Protein AF-A0A1R1PZN0-F1 (afdb_monomer_lite)

pLDDT: mean 74.75, std 16.64, range [33.62, 92.19]

Secondary structure (DSSP, 8-state):
---------------------TTTT-EEEEEEEE-SS-TTEEEEEEEETTEEEEEEEEE-EESSTT--STT--EEEEETTEEEEE-SSEEEEEETTB---EEE-SEE--TT-TTS-GGGS-EEEEEEEE----TTS-----

Radius of gyration: 22.76 Å; chains: 1; bounding box: 80×32×64 Å

Organism: Zancudomyces culisetae (NCBI:txid1213189)

Structure (mmCIF, N/CA/C/O backbone):
data_AF-A0A1R1PZN0-F1
#
_entry.id   AF-A0A1R1PZN0-F1
#
loop_
_atom_site.group_PDB
_atom_site.id
_atom_site.type_symbol
_atom_site.label_atom_id
_atom_site.label_alt_id
_atom_site.label_comp_id
_atom_site.label_asym_id
_atom_site.label_entity_id
_atom_site.label_seq_id
_atom_site.pdbx_PDB_ins_code
_atom_site.Cartn_x
_atom_site.Cartn_y
_atom_site.Cartn_z
_atom_site.occupancy
_atom_site.B_iso_or_equiv
_atom_site.auth_seq_id
_atom_site.auth_comp_id
_atom_site.auth_asym_id
_atom_site.auth_atom_id
_atom_site.pdbx_PDB_model_num
ATOM 1 N N . MET A 1 1 ? -62.528 20.613 44.108 1.00 38.03 1 MET A N 1
ATOM 2 C CA . MET A 1 1 ? -62.088 19.708 43.024 1.00 38.03 1 MET A CA 1
ATOM 3 C C . MET A 1 1 ? -60.697 20.139 42.583 1.00 38.03 1 MET A C 1
ATOM 5 O O . MET A 1 1 ? -60.555 21.265 42.132 1.00 38.03 1 MET A O 1
ATOM 9 N N . LYS A 1 2 ? -59.667 19.313 42.810 1.00 39.25 2 LYS A N 1
ATOM 10 C CA . LYS A 1 2 ? -58.291 19.574 42.352 1.00 39.25 2 LYS A CA 1
ATOM 11 C C . LYS A 1 2 ? -58.073 18.790 41.059 1.00 39.25 2 LYS A C 1
ATOM 13 O O . LYS A 1 2 ? -58.127 17.565 41.079 1.00 39.25 2 LYS A O 1
ATOM 18 N N . LEU A 1 3 ? -57.904 19.509 39.955 1.00 40.28 3 LEU A N 1
ATOM 19 C CA . LEU A 1 3 ? -57.640 18.950 38.634 1.00 40.28 3 LEU A CA 1
ATOM 20 C C . LEU A 1 3 ? -56.140 18.624 38.553 1.00 40.28 3 LEU A C 1
ATOM 22 O O . LEU A 1 3 ? -55.312 19.532 38.535 1.00 40.28 3 LEU A O 1
ATOM 26 N N . PHE A 1 4 ? -55.784 17.340 38.570 1.00 44.09 4 PHE A N 1
ATOM 27 C CA . PHE A 1 4 ? -54.420 16.892 38.291 1.00 44.09 4 PHE A CA 1
ATOM 28 C C . PHE A 1 4 ? -54.238 16.839 36.774 1.00 44.09 4 PHE A C 1
ATOM 30 O O . PHE A 1 4 ? -54.738 15.932 36.113 1.00 44.09 4 PHE A O 1
ATOM 37 N N . VAL A 1 5 ? -53.549 17.834 36.220 1.00 49.53 5 VAL A N 1
ATOM 38 C CA . VAL A 1 5 ? -53.111 17.813 34.822 1.00 49.53 5 VAL A CA 1
ATOM 39 C C . VAL A 1 5 ? -51.813 17.011 34.768 1.00 49.53 5 VAL A C 1
ATOM 41 O O . VAL A 1 5 ? -50.756 17.498 35.158 1.00 49.53 5 VAL A O 1
ATOM 44 N N . PHE A 1 6 ? -51.910 15.758 34.328 1.00 44.94 6 PHE A N 1
ATOM 45 C CA . PHE A 1 6 ? -50.759 14.946 33.947 1.00 44.94 6 PHE A CA 1
ATOM 46 C C . PHE A 1 6 ? -50.269 15.415 32.573 1.00 44.94 6 PHE A C 1
ATOM 48 O O . PHE A 1 6 ? -50.845 15.067 31.545 1.00 44.94 6 PHE A O 1
ATOM 55 N N . THR A 1 7 ? -49.206 16.212 32.539 1.00 52.03 7 THR A N 1
ATOM 56 C CA . THR A 1 7 ? -48.432 16.458 31.320 1.00 52.03 7 THR A CA 1
ATOM 57 C C . THR A 1 7 ? -47.498 15.273 31.087 1.00 52.03 7 THR A C 1
ATOM 59 O O . THR A 1 7 ? -46.390 15.205 31.614 1.00 52.03 7 THR A O 1
ATOM 62 N N . THR A 1 8 ? -47.952 14.303 30.297 1.00 52.16 8 THR A N 1
ATOM 63 C CA . THR A 1 8 ? -47.097 13.257 29.725 1.00 52.16 8 THR A CA 1
ATOM 64 C C . THR A 1 8 ? -46.126 13.890 28.732 1.00 52.16 8 THR A C 1
ATOM 66 O O . THR A 1 8 ? -46.490 14.182 27.594 1.00 52.16 8 THR A O 1
ATOM 69 N N . ILE A 1 9 ? -44.886 14.112 29.166 1.00 52.94 9 ILE A N 1
ATOM 70 C CA . ILE A 1 9 ? -43.767 14.428 28.277 1.00 52.94 9 ILE A CA 1
ATOM 71 C C . ILE A 1 9 ? -43.393 13.125 27.567 1.00 52.94 9 ILE A C 1
ATOM 73 O O . ILE A 1 9 ? -42.654 12.300 28.098 1.00 52.94 9 ILE A O 1
ATOM 77 N N . LEU A 1 10 ? -43.942 12.917 26.373 1.00 41.25 10 LEU A N 1
ATOM 78 C CA . LEU A 1 10 ? -43.519 11.840 25.488 1.00 41.25 10 LEU A CA 1
ATOM 79 C C . LEU A 1 10 ? -42.237 12.306 24.781 1.00 41.25 10 LEU A C 1
ATOM 81 O O . LEU A 1 10 ? -42.286 12.928 23.723 1.00 41.25 10 LEU A O 1
ATOM 85 N N . GLN A 1 11 ? -41.080 12.081 25.411 1.00 47.47 11 GLN A N 1
ATOM 86 C CA . GLN A 1 11 ? -39.788 12.246 24.744 1.00 47.47 11 GLN A CA 1
ATOM 87 C C . GLN A 1 11 ? -39.662 11.151 23.684 1.00 47.47 11 GLN A C 1
ATOM 89 O O . GLN A 1 11 ? -39.303 10.013 23.977 1.00 47.47 11 GLN A O 1
ATOM 94 N N . VAL A 1 12 ? -39.986 11.494 22.441 1.00 46.12 12 VAL A N 1
ATOM 95 C CA . VAL A 1 12 ? -39.653 10.670 21.283 1.00 46.12 12 VAL A CA 1
ATOM 96 C C . VAL A 1 12 ? -38.152 10.846 21.047 1.00 46.12 12 VAL A C 1
ATOM 98 O O . VAL A 1 12 ? -37.732 11.720 20.296 1.00 46.12 12 VAL A O 1
ATOM 101 N N . LEU A 1 13 ? -37.322 10.051 21.734 1.00 43.03 13 LEU A N 1
ATOM 102 C CA . LEU A 1 13 ? -35.958 9.805 21.272 1.00 43.03 13 LEU A CA 1
ATOM 103 C C . LEU A 1 13 ? -36.087 9.002 19.977 1.00 43.03 13 LEU A C 1
ATOM 105 O O . LEU A 1 13 ? -36.164 7.774 19.987 1.00 43.03 13 LEU A O 1
ATOM 109 N N . SER A 1 14 ? -36.145 9.704 18.851 1.00 44.34 14 SER A N 1
ATOM 110 C CA . SER A 1 14 ? -35.815 9.126 17.560 1.00 44.34 14 SER A CA 1
ATOM 111 C C 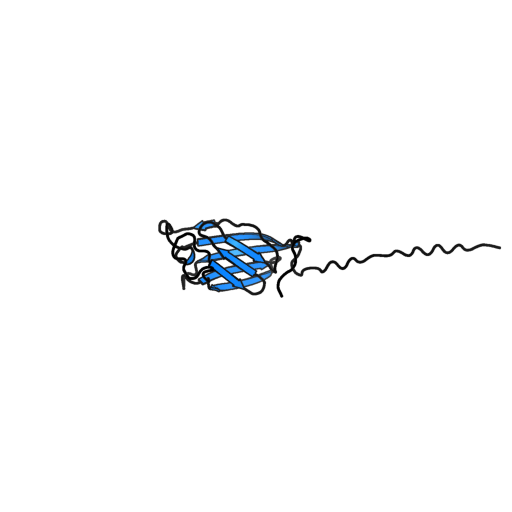. SER A 1 14 ? -34.343 8.731 17.617 1.00 44.34 14 SER A C 1
ATOM 113 O O . SER A 1 14 ? -33.458 9.533 17.322 1.00 44.34 14 SER A O 1
ATOM 115 N N . VAL A 1 15 ? -34.079 7.499 18.049 1.00 48.38 15 VAL A N 1
ATOM 116 C CA . VAL A 1 15 ? -32.814 6.819 17.790 1.00 48.38 15 VAL A CA 1
ATOM 117 C C . VAL A 1 15 ? -32.798 6.592 16.284 1.00 48.38 15 VAL A C 1
ATOM 119 O O . VAL A 1 15 ? -33.232 5.554 15.787 1.00 48.38 15 VAL A O 1
ATOM 122 N N . ALA A 1 16 ? -32.395 7.624 15.541 1.00 47.00 16 ALA A N 1
ATOM 123 C CA . ALA A 1 16 ? -31.940 7.448 14.179 1.00 47.00 16 ALA A CA 1
ATOM 124 C C . ALA A 1 16 ? -30.869 6.363 14.266 1.00 47.00 16 ALA A C 1
ATOM 126 O O . ALA A 1 16 ? -29.888 6.511 14.997 1.00 47.00 16 ALA A O 1
ATOM 127 N N . GLY A 1 17 ? -31.144 5.219 13.644 1.00 42.22 17 GLY A N 1
ATOM 128 C CA . GLY A 1 17 ? -30.242 4.085 13.624 1.00 42.22 17 GLY A C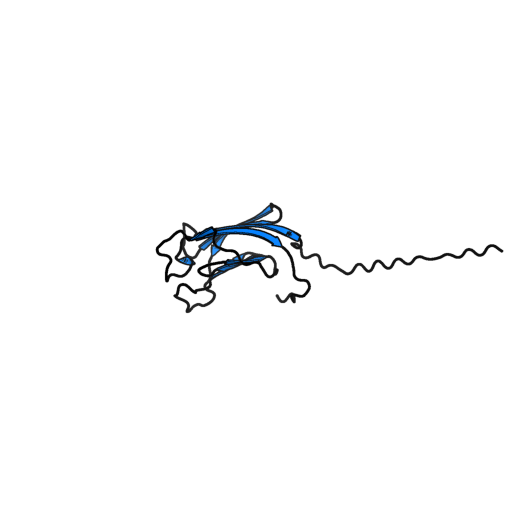A 1
ATOM 129 C C . GLY A 1 17 ? -28.981 4.480 12.879 1.00 42.22 17 GLY A C 1
ATOM 130 O O . GLY A 1 17 ? -28.867 4.213 11.687 1.00 42.22 17 GLY A O 1
ATOM 131 N N . ALA A 1 18 ? -28.044 5.112 13.582 1.00 47.97 18 ALA A N 1
ATOM 132 C CA . ALA A 1 18 ? -26.666 5.192 13.159 1.00 47.97 18 ALA A CA 1
ATOM 133 C C . ALA A 1 18 ? -26.209 3.740 13.042 1.00 47.97 18 ALA A C 1
ATOM 135 O O . ALA A 1 18 ? -25.968 3.058 14.041 1.00 47.97 18 ALA A O 1
ATOM 136 N N . ARG A 1 19 ? -26.195 3.216 11.813 1.00 51.66 19 ARG A N 1
ATOM 137 C CA . ARG A 1 19 ? -25.498 1.972 11.506 1.00 51.66 19 ARG A CA 1
ATOM 138 C C . ARG A 1 19 ? -24.040 2.259 11.828 1.00 51.66 19 ARG A C 1
ATOM 140 O O . ARG A 1 19 ? -23.339 2.801 10.983 1.00 51.66 19 ARG A O 1
ATOM 147 N N . SER A 1 20 ? -23.611 1.976 13.059 1.00 56.34 20 SER A N 1
ATOM 148 C CA . SER A 1 20 ? -22.228 2.207 13.458 1.00 56.34 20 SER A CA 1
ATOM 149 C C . SER A 1 20 ? -21.366 1.313 12.579 1.00 56.34 20 SER A C 1
ATOM 151 O O . SER A 1 20 ? -21.341 0.090 12.758 1.00 56.34 20 SER A O 1
ATOM 153 N N . ARG A 1 21 ? -20.712 1.898 11.576 1.00 69.00 21 ARG A N 1
ATOM 154 C CA . ARG A 1 21 ? -19.736 1.164 10.781 1.00 69.00 21 ARG A CA 1
ATOM 155 C C . ARG A 1 21 ? -18.587 0.821 11.740 1.00 69.00 21 ARG A C 1
ATOM 157 O O . ARG A 1 21 ? -18.148 1.690 12.488 1.00 69.00 21 ARG A O 1
ATOM 164 N N . PRO A 1 22 ? -18.111 -0.435 11.782 1.00 70.94 22 PRO A N 1
ATOM 165 C CA . PRO A 1 22 ? -17.257 -0.943 12.867 1.00 70.94 22 PRO A CA 1
ATOM 166 C C . PRO A 1 22 ? -15.890 -0.246 12.997 1.00 70.94 22 PRO A C 1
ATOM 168 O O . PRO A 1 22 ? -15.165 -0.483 13.973 1.00 70.94 22 PRO A O 1
ATOM 171 N N . TYR A 1 23 ? -15.543 0.593 12.021 1.00 77.25 23 TYR A N 1
ATOM 172 C CA . TYR A 1 23 ? -14.281 1.308 11.924 1.00 77.25 23 TYR A CA 1
ATOM 173 C C . TYR A 1 23 ? -14.416 2.831 11.911 1.00 77.25 23 TYR A C 1
ATOM 175 O O . TYR A 1 23 ? -13.393 3.499 11.914 1.00 77.25 23 TYR A O 1
ATOM 183 N N . ASP A 1 24 ? -15.632 3.377 11.925 1.00 82.31 24 ASP A N 1
ATOM 184 C CA . ASP A 1 24 ? -15.831 4.825 11.839 1.00 82.31 24 ASP A CA 1
ATOM 185 C C . ASP A 1 24 ? -15.224 5.550 13.049 1.00 82.31 24 ASP A C 1
ATOM 187 O O . ASP A 1 24 ? -15.366 5.100 14.191 1.00 82.31 24 ASP A O 1
ATOM 191 N N . GLY A 1 25 ? -14.496 6.633 12.787 1.00 79.50 25 GLY A N 1
ATOM 192 C CA . GLY A 1 25 ? -13.760 7.411 13.782 1.00 79.50 25 GLY A CA 1
ATOM 193 C C . GLY A 1 25 ? -12.513 6.728 14.354 1.00 79.50 25 GLY A C 1
ATOM 194 O O . GLY A 1 25 ? -11.885 7.287 15.255 1.00 79.50 25 GLY A O 1
ATOM 195 N N . LYS A 1 26 ? -12.131 5.535 13.874 1.00 84.94 26 LYS A N 1
ATOM 196 C CA . LYS A 1 26 ? -10.938 4.832 14.369 1.00 84.94 26 LYS A CA 1
ATOM 197 C C . LYS A 1 26 ? -9.671 5.343 13.714 1.00 84.94 26 LYS A C 1
ATOM 199 O O . LYS A 1 26 ? -9.613 5.543 12.503 1.00 84.94 26 LYS A O 1
ATOM 204 N N . SER A 1 27 ? -8.624 5.473 14.515 1.00 88.88 27 SER A N 1
ATOM 205 C CA . SER A 1 27 ? -7.290 5.794 14.020 1.00 88.88 27 SER A CA 1
ATOM 206 C C . SER A 1 27 ? -6.680 4.587 13.314 1.00 88.88 27 SER A C 1
ATOM 208 O O . SER A 1 27 ? -6.877 3.446 13.736 1.00 88.88 27 SER A O 1
ATOM 210 N N . PHE A 1 28 ? -5.893 4.810 12.271 1.00 88.44 28 PHE A N 1
ATOM 211 C CA . PHE A 1 28 ? -5.094 3.760 11.654 1.00 88.44 28 PHE A CA 1
ATOM 212 C C . PHE A 1 28 ? -3.668 4.221 11.403 1.00 88.44 28 PHE A C 1
ATOM 214 O O . PHE A 1 28 ? -3.372 5.411 11.319 1.00 88.44 28 PHE A O 1
ATOM 221 N N . LYS A 1 29 ? -2.773 3.244 11.299 1.00 91.31 29 LYS A N 1
ATOM 222 C CA . LYS A 1 29 ? -1.395 3.429 10.860 1.00 91.31 29 LYS A CA 1
ATOM 223 C C . LYS A 1 29 ? -0.90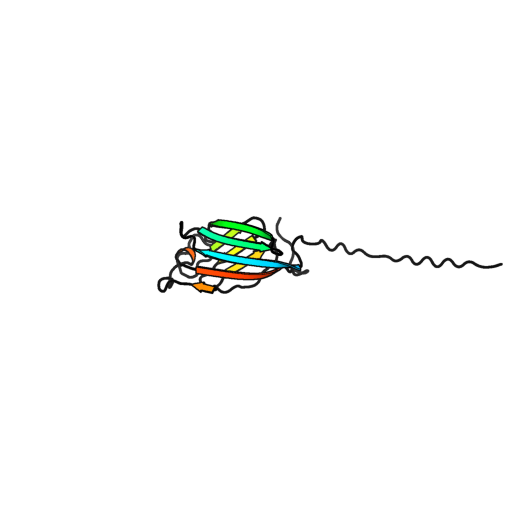0 2.176 10.166 1.00 91.31 29 LYS A C 1
ATOM 225 O O . LYS A 1 29 ? -1.310 1.068 10.524 1.00 91.31 29 LYS A O 1
ATOM 230 N N . GLY A 1 30 ? 0.031 2.335 9.248 1.00 91.25 30 GLY A N 1
ATOM 231 C CA . GLY A 1 30 ? 0.609 1.204 8.560 1.00 91.25 30 GLY A CA 1
ATOM 232 C C . GLY A 1 30 ? 1.781 1.563 7.671 1.00 91.25 30 GLY A C 1
ATOM 233 O O . GLY A 1 30 ? 2.248 2.704 7.646 1.00 91.25 30 GLY A O 1
ATOM 234 N N . SER A 1 31 ? 2.275 0.543 6.986 1.00 91.44 31 SER A N 1
ATOM 235 C CA . SER A 1 31 ? 3.376 0.661 6.044 1.00 91.44 31 SER A CA 1
ATOM 236 C C . SER A 1 31 ? 3.253 -0.362 4.926 1.00 91.44 31 SER A C 1
ATOM 238 O O . SER A 1 31 ? 2.659 -1.429 5.107 1.00 91.44 31 SER A O 1
ATOM 240 N N . VAL A 1 32 ? 3.850 -0.016 3.795 1.00 90.62 32 VAL A N 1
ATOM 241 C CA . VAL A 1 32 ? 4.052 -0.859 2.616 1.00 90.62 32 VAL A CA 1
ATOM 242 C C . VAL A 1 32 ? 5.538 -0.834 2.282 1.00 90.62 32 VAL A C 1
ATOM 244 O O . VAL A 1 32 ? 6.158 0.230 2.331 1.00 90.62 32 VAL A O 1
ATOM 247 N N . THR A 1 33 ? 6.117 -1.986 1.975 1.00 91.12 33 THR A N 1
ATOM 248 C CA . THR A 1 33 ? 7.526 -2.106 1.581 1.00 91.12 33 THR A CA 1
ATOM 249 C C . THR A 1 33 ? 7.662 -3.219 0.554 1.00 91.12 33 THR A C 1
ATOM 251 O O . THR A 1 33 ? 7.000 -4.245 0.699 1.00 91.12 33 THR A O 1
ATOM 254 N N . THR A 1 34 ? 8.513 -3.050 -0.457 1.00 89.12 34 THR A N 1
ATOM 255 C CA . THR A 1 34 ? 8.830 -4.125 -1.413 1.00 89.12 34 THR A CA 1
ATOM 256 C C . THR A 1 34 ? 9.273 -5.391 -0.675 1.00 89.12 34 THR A C 1
ATOM 258 O O . THR A 1 34 ? 10.051 -5.323 0.284 1.00 89.12 34 THR A O 1
ATOM 261 N N . SER A 1 35 ? 8.765 -6.559 -1.082 1.00 89.12 35 SER A N 1
ATOM 262 C CA . SER A 1 35 ? 9.197 -7.818 -0.476 1.00 89.12 35 SER A CA 1
ATOM 263 C C . SER A 1 35 ? 10.602 -8.161 -0.951 1.00 89.12 35 SER A C 1
ATOM 265 O O . SER A 1 35 ? 10.856 -8.311 -2.141 1.00 89.12 35 SER A O 1
ATOM 267 N N . ALA A 1 36 ? 11.518 -8.385 -0.009 1.00 82.81 36 ALA A N 1
ATOM 268 C CA . ALA A 1 36 ? 12.882 -8.809 -0.330 1.00 82.81 36 ALA A CA 1
ATOM 269 C C . ALA A 1 36 ? 12.954 -10.215 -0.966 1.00 82.81 36 ALA A C 1
ATOM 271 O O . ALA A 1 36 ? 14.024 -10.642 -1.396 1.00 82.81 36 ALA A O 1
ATOM 272 N N . SER A 1 37 ? 11.846 -10.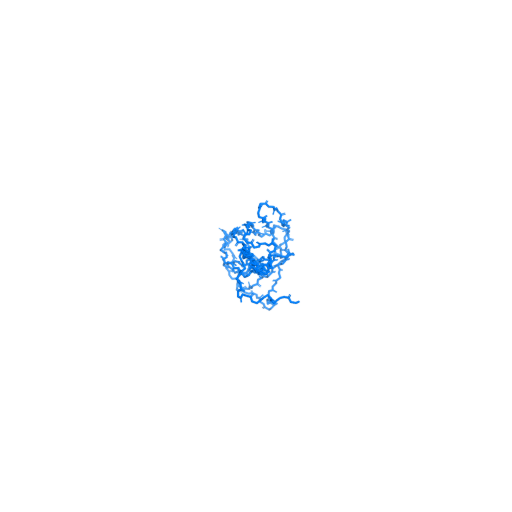965 -0.954 1.00 85.06 37 SER A N 1
ATOM 273 C CA . SER A 1 37 ? 11.806 -12.370 -1.373 1.00 85.06 37 SER A CA 1
ATOM 274 C C . SER A 1 37 ? 11.236 -12.565 -2.778 1.00 85.06 37 SER A C 1
ATOM 276 O O . SER A 1 37 ? 11.605 -13.535 -3.438 1.00 85.06 37 SER A O 1
ATOM 278 N N . ASP A 1 38 ? 10.322 -11.693 -3.209 1.00 88.12 38 ASP A N 1
ATOM 279 C CA . ASP A 1 38 ? 9.583 -11.825 -4.467 1.00 88.12 38 ASP A CA 1
ATOM 280 C C . ASP A 1 38 ? 9.055 -10.443 -4.915 1.00 88.12 38 ASP A C 1
ATOM 282 O O . ASP A 1 38 ? 8.296 -9.832 -4.160 1.00 88.12 38 ASP A O 1
ATOM 286 N N . PRO A 1 39 ? 9.423 -9.942 -6.111 1.00 82.69 39 PRO A N 1
ATOM 287 C CA . PRO A 1 39 ? 8.982 -8.633 -6.607 1.00 82.69 39 PRO A CA 1
ATOM 288 C C . PRO A 1 39 ? 7.465 -8.537 -6.837 1.00 82.69 39 PRO A C 1
ATOM 290 O O . PRO A 1 39 ? 6.898 -7.448 -6.802 1.00 82.69 39 PRO A O 1
ATOM 293 N N . ASP A 1 40 ? 6.763 -9.662 -7.004 1.00 87.69 40 ASP A N 1
ATOM 294 C CA . ASP A 1 40 ? 5.299 -9.664 -7.125 1.00 87.69 40 ASP A CA 1
ATOM 295 C C . ASP A 1 40 ? 4.590 -9.556 -5.764 1.00 87.69 40 ASP A C 1
ATOM 297 O O . ASP A 1 40 ? 3.360 -9.638 -5.691 1.00 87.69 40 ASP A O 1
ATOM 301 N N . TYR A 1 41 ? 5.338 -9.395 -4.671 1.00 91.12 41 TYR A N 1
ATOM 302 C CA . TYR A 1 41 ? 4.811 -9.264 -3.320 1.00 91.12 41 TYR A CA 1
ATOM 303 C C . TYR A 1 41 ? 5.338 -8.007 -2.637 1.00 91.12 41 TYR A C 1
ATOM 305 O O . TYR A 1 41 ? 6.429 -7.506 -2.898 1.00 91.12 41 TYR A O 1
ATOM 313 N N . MET A 1 42 ? 4.564 -7.535 -1.670 1.00 90.62 42 MET A N 1
ATOM 314 C CA . MET A 1 42 ? 4.978 -6.475 -0.766 1.00 90.62 42 MET A CA 1
ATOM 315 C C . MET A 1 42 ? 4.665 -6.842 0.674 1.00 90.62 42 MET A C 1
ATOM 317 O O . MET A 1 42 ? 3.654 -7.478 0.971 1.00 90.62 42 MET A O 1
ATOM 321 N N . ASP A 1 43 ? 5.498 -6.380 1.589 1.00 92.12 43 ASP A N 1
ATOM 322 C CA . ASP A 1 43 ? 5.235 -6.485 3.009 1.00 92.12 43 ASP A CA 1
ATOM 323 C C . ASP A 1 43 ? 4.283 -5.369 3.437 1.00 92.12 43 ASP A C 1
ATOM 325 O O . ASP A 1 43 ? 4.590 -4.176 3.364 1.00 92.12 43 ASP A O 1
ATOM 329 N N . PHE A 1 44 ? 3.108 -5.774 3.912 1.00 91.31 44 PHE A N 1
ATOM 330 C CA . PHE A 1 44 ? 2.055 -4.875 4.354 1.00 91.31 44 PHE A CA 1
ATOM 331 C C . PHE A 1 44 ? 1.835 -4.975 5.858 1.00 91.31 44 PHE A C 1
ATOM 333 O O . PHE A 1 44 ? 1.662 -6.059 6.424 1.00 91.31 44 PHE A O 1
ATOM 340 N N . TYR A 1 45 ? 1.771 -3.822 6.517 1.00 92.19 45 TYR A N 1
ATOM 341 C CA . TYR A 1 45 ? 1.413 -3.701 7.924 1.00 92.19 45 TYR A CA 1
ATO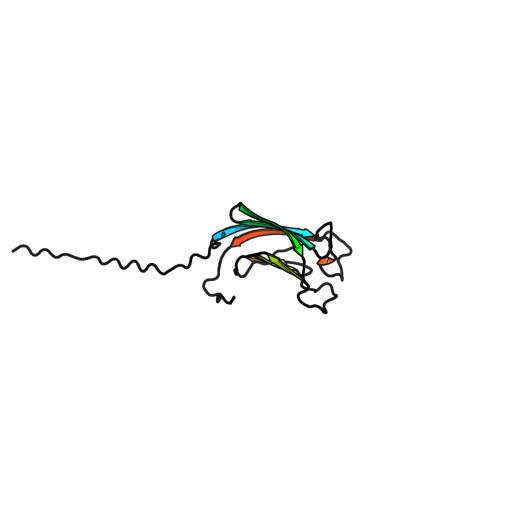M 342 C C . TYR A 1 45 ? 0.265 -2.709 8.097 1.00 92.19 45 TYR A C 1
ATOM 344 O O . TYR A 1 45 ? 0.330 -1.585 7.611 1.00 92.19 45 TYR A O 1
ATOM 352 N N . LEU A 1 46 ? -0.754 -3.105 8.864 1.00 90.06 46 LEU A N 1
ATOM 353 C CA . LEU A 1 46 ? -1.877 -2.248 9.240 1.00 90.06 46 LEU A CA 1
ATOM 354 C C . LEU A 1 46 ? -2.256 -2.467 10.703 1.00 90.06 46 LEU A C 1
ATOM 356 O O . LEU A 1 46 ? -2.480 -3.597 11.158 1.00 90.06 46 LEU A O 1
ATOM 360 N N . ALA A 1 47 ? -2.401 -1.367 11.430 1.00 90.50 47 ALA A N 1
ATOM 361 C CA . ALA A 1 47 ? -2.986 -1.321 12.756 1.00 90.50 47 ALA A CA 1
ATOM 362 C C . ALA A 1 47 ? -4.124 -0.301 12.804 1.00 90.50 47 ALA A C 1
ATOM 364 O O . ALA A 1 47 ? -3.997 0.793 12.263 1.00 90.50 47 ALA A O 1
ATOM 365 N N . ILE A 1 48 ? -5.202 -0.657 13.499 1.00 87.50 48 ILE A N 1
ATOM 366 C CA . ILE A 1 48 ? -6.361 0.205 13.749 1.00 87.50 48 ILE A CA 1
ATOM 367 C C . ILE A 1 48 ? -6.513 0.344 15.266 1.00 87.50 48 ILE A C 1
ATOM 369 O O . ILE A 1 48 ? -6.506 -0.663 15.976 1.00 87.50 48 ILE A O 1
ATOM 373 N N . ASP A 1 49 ? -6.578 1.577 15.769 1.00 89.31 49 ASP A N 1
ATOM 374 C CA . ASP A 1 49 ? -6.541 1.932 17.197 1.00 89.31 49 ASP A CA 1
ATOM 375 C C . ASP A 1 49 ? -5.406 1.234 17.956 1.00 89.31 49 ASP A C 1
ATOM 377 O O . ASP A 1 49 ? -5.566 0.682 19.044 1.00 89.31 49 ASP A O 1
ATOM 381 N N . GLY A 1 50 ? -4.230 1.181 17.325 1.00 87.06 50 GLY A N 1
ATOM 382 C CA . GLY A 1 50 ? -3.045 0.521 17.874 1.00 87.06 50 GLY A CA 1
ATOM 383 C C . GLY A 1 50 ? -3.102 -1.011 17.883 1.00 87.06 50 GLY A C 1
ATOM 384 O O . GLY A 1 50 ? -2.076 -1.650 18.126 1.00 87.06 50 GLY A O 1
ATOM 385 N N . ARG A 1 51 ? -4.243 -1.630 17.556 1.00 88.50 51 ARG A N 1
ATOM 386 C CA . ARG A 1 51 ? -4.356 -3.081 17.397 1.00 88.50 51 ARG A CA 1
ATOM 387 C C . ARG A 1 51 ? -3.881 -3.481 16.009 1.00 88.50 51 ARG A C 1
ATOM 389 O O . ARG A 1 51 ? -4.448 -3.064 15.004 1.00 88.50 51 ARG A O 1
ATOM 396 N N . ARG A 1 52 ? -2.866 -4.344 15.951 1.00 87.06 52 ARG A N 1
ATOM 397 C CA . ARG A 1 52 ? -2.402 -4.935 14.691 1.00 87.06 52 ARG A CA 1
ATOM 398 C C . ARG A 1 52 ? -3.518 -5.770 14.065 1.00 87.06 52 ARG A C 1
ATOM 400 O O . ARG A 1 52 ? -3.994 -6.715 14.696 1.00 87.06 52 ARG A O 1
ATOM 407 N N . ILE A 1 53 ? -3.893 -5.423 12.838 1.00 83.00 53 ILE A N 1
ATOM 408 C CA . ILE A 1 53 ? -4.891 -6.140 12.038 1.00 83.00 53 ILE A CA 1
ATOM 409 C C . ILE A 1 53 ? -4.183 -7.017 11.004 1.00 83.00 53 ILE A C 1
ATOM 411 O O . ILE A 1 53 ? -4.511 -8.194 10.901 1.00 83.00 53 ILE A O 1
ATOM 415 N N . TYR A 1 54 ? -3.152 -6.484 10.336 1.00 83.25 54 TYR A N 1
ATOM 416 C CA . TYR A 1 54 ? -2.370 -7.213 9.335 1.00 83.25 54 TYR A CA 1
ATOM 417 C C . TYR A 1 54 ? -0.867 -7.015 9.498 1.00 83.25 54 TYR A C 1
ATOM 419 O O . TYR A 1 54 ? -0.398 -5.946 9.898 1.00 83.25 54 TYR A O 1
ATOM 427 N N . LYS A 1 55 ? -0.130 -8.088 9.209 1.00 83.62 55 LYS A N 1
ATOM 428 C CA . LYS A 1 55 ? 1.310 -8.099 8.959 1.00 83.62 55 LYS A CA 1
ATOM 429 C C . LYS A 1 55 ? 1.614 -9.327 8.111 1.00 83.62 55 LYS A C 1
ATOM 431 O O . LYS A 1 55 ? 1.730 -10.409 8.684 1.00 83.62 55 LYS A O 1
ATOM 436 N N . ASP A 1 56 ? 1.685 -9.157 6.801 1.00 86.75 56 ASP A N 1
ATOM 437 C CA . ASP A 1 56 ? 1.959 -10.260 5.880 1.00 86.75 56 ASP A CA 1
ATOM 438 C C . ASP A 1 56 ? 2.578 -9.758 4.575 1.00 86.75 56 ASP A C 1
ATOM 440 O O . ASP A 1 56 ? 2.496 -8.563 4.278 1.00 86.75 56 ASP A O 1
ATOM 444 N N . SER A 1 57 ? 3.166 -10.680 3.815 1.00 90.75 57 SER A N 1
ATOM 445 C CA . SER A 1 57 ? 3.569 -10.428 2.435 1.00 90.75 57 SER A CA 1
ATOM 446 C C . SER A 1 57 ? 2.362 -10.675 1.537 1.00 90.75 57 SER A C 1
ATOM 448 O O . SER A 1 57 ? 1.808 -11.776 1.510 1.00 90.75 57 SER A O 1
ATOM 450 N N . ILE A 1 58 ? 1.905 -9.639 0.843 1.00 90.31 58 ILE A N 1
ATOM 451 C CA . ILE A 1 58 ? 0.698 -9.686 0.024 1.00 90.31 58 ILE A CA 1
ATOM 452 C C . ILE A 1 58 ? 1.041 -9.509 -1.442 1.00 90.31 58 ILE A C 1
ATOM 454 O O . ILE A 1 58 ? 1.872 -8.682 -1.810 1.00 90.31 58 ILE A O 1
ATOM 458 N N . LYS A 1 59 ? 0.398 -10.328 -2.272 1.00 91.06 59 LYS A N 1
ATOM 459 C CA . LYS A 1 59 ? 0.624 -10.335 -3.710 1.00 91.06 59 LYS A CA 1
ATOM 460 C C . LYS A 1 59 ? 0.081 -9.055 -4.344 1.00 91.06 59 LYS A C 1
ATOM 462 O O . LYS A 1 59 ? -1.023 -8.616 -4.002 1.00 91.06 59 LYS A O 1
ATOM 467 N N . LEU A 1 60 ? 0.843 -8.505 -5.276 1.00 89.75 60 LEU A N 1
ATOM 468 C CA . LEU A 1 60 ? 0.441 -7.437 -6.175 1.00 89.75 60 LEU A CA 1
ATOM 469 C C . LEU A 1 60 ? -0.188 -8.049 -7.431 1.00 89.75 60 LEU A C 1
ATOM 471 O O . LEU A 1 60 ? 0.328 -9.004 -8.019 1.00 89.75 60 LEU A O 1
ATOM 475 N N . TYR A 1 61 ? -1.321 -7.501 -7.845 1.00 90.12 61 TYR A N 1
ATOM 476 C CA . TYR A 1 61 ? -2.017 -7.885 -9.064 1.00 90.12 61 TYR A CA 1
ATOM 477 C C . TYR A 1 61 ? -2.047 -6.689 -9.997 1.00 90.12 61 TYR A C 1
ATOM 479 O O . TYR A 1 61 ? -2.451 -5.608 -9.592 1.00 90.12 61 TYR A O 1
ATOM 487 N N . LYS A 1 62 ? -1.658 -6.873 -11.256 1.00 88.38 62 LYS A N 1
ATOM 488 C CA . LYS A 1 62 ? -1.852 -5.829 -12.263 1.00 88.38 62 LYS A CA 1
ATOM 489 C C . LYS A 1 62 ? -3.344 -5.567 -12.451 1.00 88.38 62 LYS A C 1
ATOM 491 O O . LYS A 1 62 ? -4.096 -6.515 -12.693 1.00 88.38 62 LYS A O 1
ATOM 496 N N . SER A 1 63 ? -3.748 -4.302 -12.389 1.00 86.75 63 SER A N 1
ATOM 497 C CA . SER A 1 63 ? -5.129 -3.891 -12.675 1.00 86.75 63 SER A CA 1
ATOM 498 C C . SER A 1 63 ? -5.454 -4.032 -14.166 1.00 86.75 63 SER A C 1
ATOM 500 O O . SER A 1 63 ? -6.581 -4.360 -14.530 1.00 86.75 63 SER A O 1
ATOM 502 N N . ASP A 1 64 ? -4.447 -3.833 -15.022 1.00 84.62 64 ASP A N 1
ATOM 503 C CA . ASP A 1 64 ? -4.498 -4.064 -16.465 1.00 84.62 64 ASP A CA 1
ATOM 504 C C . ASP A 1 64 ? -3.415 -5.075 -16.868 1.00 84.62 64 ASP A C 1
ATOM 506 O O . ASP A 1 64 ? -2.216 -4.847 -16.679 1.00 84.62 64 ASP A O 1
ATOM 510 N N . ALA A 1 65 ? -3.846 -6.213 -17.413 1.00 81.25 65 ALA A N 1
ATOM 511 C CA . ALA A 1 65 ? -2.963 -7.314 -17.784 1.00 81.25 65 ALA A CA 1
ATOM 512 C C . ALA A 1 65 ? -1.974 -6.940 -18.899 1.00 81.25 65 ALA A C 1
ATOM 514 O O . ALA A 1 65 ? -0.871 -7.492 -18.933 1.00 81.25 65 ALA A O 1
ATOM 515 N N . ASP A 1 66 ? -2.345 -5.999 -19.770 1.00 84.44 66 ASP A N 1
ATOM 516 C CA . ASP A 1 66 ? -1.536 -5.598 -20.924 1.00 84.44 66 ASP A CA 1
ATOM 517 C C . ASP A 1 66 ? -0.560 -4.459 -20.591 1.00 84.44 66 ASP A C 1
ATOM 519 O O . ASP A 1 66 ? 0.238 -4.043 -21.434 1.00 84.44 66 ASP A O 1
ATOM 523 N N . CYS A 1 67 ? -0.581 -3.961 -19.352 1.00 81.50 67 CYS A N 1
ATOM 524 C CA . CYS A 1 67 ? 0.288 -2.873 -18.952 1.00 81.50 67 CYS A CA 1
ATOM 525 C C . CYS A 1 67 ? 1.735 -3.341 -18.697 1.00 81.50 67 CYS A C 1
ATOM 527 O O . CYS A 1 67 ? 2.011 -4.266 -17.914 1.00 81.50 67 CYS A O 1
ATOM 529 N N . THR A 1 68 ? 2.677 -2.652 -19.348 1.00 78.38 68 THR A N 1
ATOM 530 C CA . THR A 1 68 ? 4.124 -2.914 -19.262 1.00 78.38 68 THR A CA 1
ATOM 531 C C . THR A 1 68 ? 4.976 -1.665 -19.015 1.00 78.38 68 THR A C 1
ATOM 533 O O . THR A 1 68 ? 6.197 -1.764 -19.080 1.00 78.38 68 THR A O 1
ATOM 536 N N . SER A 1 69 ? 4.374 -0.490 -18.823 1.00 83.31 69 SER A N 1
ATOM 537 C CA . SER A 1 69 ? 5.092 0.775 -18.620 1.00 83.31 69 SER A CA 1
ATOM 538 C C . SER A 1 69 ? 5.148 1.182 -17.144 1.00 83.31 69 SER A C 1
ATOM 540 O O . SER A 1 69 ? 4.594 0.520 -16.271 1.00 83.31 69 SER A O 1
ATOM 542 N N . GLU A 1 70 ? 5.806 2.304 -16.858 1.00 82.00 70 GLU A N 1
ATOM 543 C CA . GLU A 1 70 ? 5.844 2.888 -15.512 1.00 82.00 70 GLU A CA 1
ATOM 544 C C . GLU A 1 70 ? 4.468 3.294 -14.970 1.00 82.00 70 GLU A C 1
ATOM 546 O O . GLU A 1 70 ? 4.279 3.346 -13.764 1.00 82.00 70 GLU A O 1
ATOM 551 N N . ASP A 1 71 ? 3.482 3.521 -15.836 1.00 82.75 71 ASP A N 1
ATOM 552 C CA . ASP A 1 71 ? 2.141 3.956 -15.430 1.00 82.75 71 ASP A CA 1
ATOM 553 C C . ASP A 1 71 ? 1.218 2.789 -15.035 1.00 82.75 71 ASP A C 1
ATOM 555 O O . ASP A 1 71 ? 0.009 2.973 -14.872 1.00 82.75 71 ASP A O 1
ATOM 559 N N . CYS A 1 72 ? 1.755 1.572 -14.909 1.00 86.00 72 CYS A N 1
ATOM 560 C CA . CYS A 1 72 ? 0.955 0.425 -14.511 1.00 86.00 72 CYS A CA 1
ATOM 561 C C . CYS A 1 72 ? 0.443 0.548 -13.086 1.00 86.00 72 CYS A C 1
ATOM 563 O O . CYS A 1 72 ? 1.205 0.777 -12.147 1.00 86.00 72 CYS A O 1
ATOM 565 N N . VAL A 1 73 ? -0.854 0.292 -12.949 1.00 87.88 73 VAL A N 1
ATOM 566 C CA . VAL A 1 73 ? -1.524 0.228 -11.659 1.00 87.88 73 VAL A CA 1
ATOM 567 C C . VAL A 1 73 ? -1.506 -1.206 -11.147 1.00 87.88 73 VAL A C 1
ATOM 569 O O . VAL A 1 73 ? -1.781 -2.157 -11.892 1.00 87.88 73 VAL A O 1
ATOM 572 N N . PHE A 1 74 ? -1.157 -1.351 -9.873 1.00 89.31 74 PHE A N 1
ATOM 573 C CA . PHE A 1 74 ? -1.181 -2.623 -9.167 1.00 89.31 74 PHE A CA 1
ATOM 574 C C . PHE A 1 74 ? -2.116 -2.538 -7.979 1.00 89.31 74 PHE A C 1
ATOM 576 O O . PHE A 1 74 ? -2.036 -1.613 -7.183 1.00 89.31 74 PHE A O 1
ATOM 583 N N . ASP A 1 75 ? -2.945 -3.554 -7.818 1.00 89.81 75 ASP A N 1
ATOM 584 C CA . ASP A 1 75 ? -3.871 -3.689 -6.714 1.00 89.81 75 ASP A CA 1
ATOM 585 C C . ASP A 1 75 ? -3.438 -4.821 -5.784 1.00 89.81 75 ASP A C 1
ATOM 587 O O . ASP A 1 75 ? -2.896 -5.852 -6.192 1.00 89.81 75 ASP A O 1
ATOM 591 N N . SER A 1 76 ? -3.721 -4.655 -4.501 1.00 87.81 76 SER A N 1
ATOM 592 C CA . SER A 1 76 ? -3.604 -5.708 -3.506 1.00 87.81 76 SER A CA 1
ATOM 593 C C . SER A 1 76 ? -4.749 -5.622 -2.513 1.00 87.81 76 SER A C 1
ATOM 595 O O . SER A 1 76 ? -5.310 -4.557 -2.261 1.00 87.81 76 SER A O 1
ATOM 597 N N . GLY A 1 77 ? -5.122 -6.762 -1.941 1.00 83.94 77 GLY A N 1
ATOM 598 C CA . GLY A 1 77 ? -6.281 -6.859 -1.070 1.00 83.94 77 GLY A CA 1
ATOM 599 C C . GLY A 1 77 ? -6.053 -7.811 0.089 1.00 83.94 77 GLY A C 1
ATOM 600 O O . GLY A 1 77 ? -5.582 -8.933 -0.082 1.00 83.94 77 GLY A O 1
ATOM 601 N N . VAL A 1 78 ? -6.462 -7.374 1.273 1.00 79.50 78 VAL A N 1
ATOM 602 C CA . VAL A 1 78 ? -6.663 -8.210 2.458 1.00 79.50 78 VAL A CA 1
ATOM 603 C C . VAL A 1 78 ? -8.083 -7.999 2.976 1.00 79.50 78 VAL A C 1
ATOM 605 O O . VAL A 1 78 ? -8.774 -7.059 2.584 1.00 79.50 78 VAL A O 1
ATOM 608 N N . THR A 1 79 ? -8.567 -8.858 3.877 1.00 75.50 79 THR A N 1
ATOM 609 C CA . THR A 1 79 ? -9.938 -8.696 4.392 1.00 75.50 79 THR A CA 1
ATOM 610 C C . THR A 1 79 ? -10.078 -7.325 5.059 1.00 75.50 79 THR A C 1
ATOM 612 O O . THR A 1 79 ? -9.441 -7.068 6.082 1.00 75.50 79 THR A O 1
ATOM 615 N N . ASN A 1 80 ? -10.946 -6.474 4.504 1.00 74.25 80 ASN A N 1
ATOM 616 C CA . ASN A 1 80 ? -11.198 -5.086 4.913 1.00 74.25 80 ASN A CA 1
ATOM 617 C C . ASN A 1 80 ? -10.122 -4.053 4.543 1.00 74.25 80 ASN A C 1
ATOM 619 O O . ASN A 1 80 ? -10.219 -2.932 5.039 1.00 74.25 80 ASN A O 1
ATOM 623 N N . ALA A 1 81 ? -9.143 -4.370 3.694 1.00 81.00 81 ALA A N 1
ATOM 624 C CA . ALA A 1 81 ? -8.309 -3.337 3.090 1.00 81.00 81 ALA A CA 1
ATOM 625 C C . ALA A 1 81 ? -7.957 -3.651 1.634 1.00 81.00 81 ALA A C 1
ATOM 627 O O . ALA A 1 81 ? -7.612 -4.780 1.304 1.00 81.00 81 ALA A O 1
ATOM 628 N N . HIS A 1 82 ? -8.033 -2.641 0.780 1.00 86.25 82 HIS A N 1
ATOM 629 C CA . HIS A 1 82 ? -7.571 -2.683 -0.602 1.00 86.25 82 HIS A CA 1
ATOM 630 C C . HIS A 1 82 ? -6.510 -1.604 -0.782 1.00 86.25 82 HIS A C 1
ATOM 632 O O . HIS A 1 82 ? -6.586 -0.571 -0.123 1.00 86.25 82 HIS A O 1
ATOM 638 N N . ILE A 1 83 ? -5.498 -1.842 -1.604 1.00 86.69 83 ILE A N 1
ATOM 639 C CA . ILE A 1 83 ? -4.442 -0.871 -1.862 1.00 86.69 83 ILE A CA 1
ATOM 640 C C . ILE A 1 83 ? -4.161 -0.868 -3.349 1.00 86.69 83 ILE A C 1
ATOM 642 O O . ILE A 1 83 ? -3.935 -1.934 -3.909 1.00 86.69 83 ILE A O 1
ATOM 646 N N . SER A 1 84 ? -4.162 0.315 -3.945 1.00 87.06 84 SER A N 1
ATOM 647 C CA . SER A 1 84 ? -3.811 0.531 -5.341 1.00 87.06 84 SER A CA 1
ATOM 648 C C . SER A 1 84 ? -2.522 1.339 -5.416 1.00 87.06 84 SER A C 1
ATOM 650 O O . SER A 1 84 ? -2.370 2.311 -4.678 1.00 87.06 84 SER A O 1
ATOM 652 N N . PHE A 1 85 ? -1.594 0.939 -6.269 1.00 86.94 85 PHE A N 1
ATOM 653 C CA . PHE A 1 85 ? -0.274 1.538 -6.429 1.00 86.94 85 PHE A CA 1
ATOM 654 C C . PHE A 1 85 ? -0.121 2.051 -7.849 1.00 86.94 85 PHE A C 1
ATOM 656 O O . PHE A 1 85 ? -0.379 1.305 -8.791 1.00 86.94 85 PHE A O 1
ATOM 663 N N . ASP A 1 86 ? 0.366 3.279 -7.988 1.00 83.81 86 ASP A N 1
ATOM 664 C CA . ASP A 1 86 ? 0.991 3.758 -9.218 1.00 83.81 86 ASP A CA 1
ATOM 665 C C . ASP A 1 86 ? 2.490 4.034 -8.960 1.00 83.81 86 ASP A C 1
ATOM 667 O O . ASP A 1 86 ? 3.028 3.703 -7.899 1.00 83.81 86 ASP A O 1
ATOM 671 N N . ASN A 1 87 ? 3.199 4.607 -9.934 1.00 77.31 87 ASN A N 1
ATOM 672 C CA . ASN A 1 87 ? 4.631 4.908 -9.818 1.00 77.31 87 ASN A CA 1
ATOM 673 C C . ASN A 1 87 ? 4.989 6.076 -8.881 1.00 77.31 87 ASN A C 1
ATOM 675 O O . ASN A 1 87 ? 6.171 6.346 -8.671 1.00 77.31 87 ASN A O 1
ATOM 679 N N . LYS A 1 88 ? 4.010 6.803 -8.338 1.00 76.81 88 LYS A N 1
ATOM 680 C CA . LYS A 1 88 ? 4.213 8.034 -7.553 1.00 76.81 88 LYS A CA 1
ATOM 681 C C . LYS A 1 88 ? 3.579 7.976 -6.171 1.00 76.81 88 LYS A C 1
ATOM 683 O O . LYS A 1 88 ? 4.114 8.562 -5.232 1.00 76.81 88 LYS A O 1
ATOM 688 N N . GLN A 1 89 ? 2.449 7.301 -6.053 1.00 83.75 89 GLN A N 1
ATOM 689 C CA . GLN A 1 89 ? 1.576 7.318 -4.891 1.00 83.75 89 GLN A CA 1
ATOM 690 C C . GLN A 1 89 ? 0.857 5.975 -4.756 1.00 83.75 89 GLN A C 1
ATOM 692 O O . GLN A 1 89 ? 0.852 5.122 -5.648 1.00 83.75 89 GLN A O 1
ATOM 697 N N . PHE A 1 90 ? 0.210 5.797 -3.613 1.00 84.12 90 PHE A N 1
ATOM 698 C CA . PHE A 1 90 ? -0.679 4.675 -3.387 1.00 84.12 90 PHE A CA 1
ATOM 699 C C . PHE A 1 90 ? -1.956 5.117 -2.677 1.00 84.12 90 PHE A C 1
ATOM 701 O O . PHE A 1 90 ? -1.996 6.068 -1.891 1.00 84.12 90 PHE A O 1
ATOM 708 N N . PHE A 1 91 ? -3.016 4.375 -2.954 1.00 84.88 91 PHE A N 1
ATOM 709 C CA . PHE A 1 91 ? -4.354 4.569 -2.433 1.00 84.88 91 PHE A CA 1
ATOM 710 C C . PHE A 1 91 ? -4.670 3.377 -1.548 1.00 84.88 91 PHE A C 1
ATOM 712 O O . PHE A 1 91 ? -4.919 2.283 -2.041 1.00 84.88 91 PHE A O 1
ATOM 719 N N . LEU A 1 92 ? -4.651 3.557 -0.234 1.00 83.75 92 LEU A N 1
ATOM 720 C CA . LEU A 1 92 ? -5.226 2.574 0.688 1.00 83.75 92 LEU A CA 1
ATOM 721 C C . LEU A 1 92 ? -6.748 2.682 0.613 1.00 83.75 92 LEU A C 1
ATOM 723 O O . LEU A 1 92 ? -7.207 3.736 0.258 1.00 83.75 92 LEU A O 1
ATOM 727 N N . TYR A 1 93 ? -7.538 1.674 0.959 1.00 83.00 93 TYR A N 1
ATOM 728 C CA . TYR A 1 93 ? -8.996 1.707 1.145 1.00 83.00 93 TYR A CA 1
ATOM 729 C C . TYR A 1 93 ? -9.289 0.808 2.338 1.00 83.00 93 TYR A C 1
ATOM 731 O O . TYR A 1 93 ? -8.852 -0.340 2.328 1.00 83.00 93 TYR A O 1
ATOM 739 N N . ILE A 1 94 ? -10.011 1.269 3.362 1.00 80.56 94 ILE A N 1
ATOM 740 C CA . ILE A 1 94 ? -10.284 0.456 4.560 1.00 80.56 94 ILE A CA 1
ATOM 741 C C . ILE A 1 94 ? -11.787 0.266 4.728 1.00 80.56 94 ILE A C 1
ATOM 743 O O . ILE A 1 94 ? -12.541 1.222 4.839 1.00 80.56 94 ILE A O 1
ATOM 747 N N . ALA A 1 95 ? -12.236 -0.988 4.788 1.00 74.81 95 ALA A N 1
ATOM 748 C CA . ALA A 1 95 ? -13.618 -1.365 5.096 1.00 74.81 95 ALA A CA 1
ATOM 749 C C . ALA A 1 95 ? -14.693 -0.620 4.269 1.00 74.81 95 ALA A C 1
ATOM 751 O O . ALA A 1 95 ? -15.782 -0.338 4.771 1.00 74.81 95 ALA A O 1
ATOM 752 N N . GLY A 1 96 ? -14.389 -0.304 3.006 1.00 65.75 96 GLY A N 1
ATOM 753 C CA . GLY A 1 96 ? -15.295 0.415 2.107 1.00 65.75 96 GLY A CA 1
ATOM 754 C C . GLY A 1 96 ? -15.400 1.922 2.370 1.00 65.75 96 GLY A C 1
ATOM 755 O O . GLY A 1 96 ? -16.354 2.535 1.896 1.00 65.75 96 GLY A O 1
ATOM 756 N N . SER A 1 97 ? -14.475 2.522 3.131 1.00 68.12 97 SER A N 1
ATOM 757 C CA . SER A 1 97 ? -14.281 3.974 3.120 1.00 68.12 97 SER A CA 1
ATOM 758 C C . SER A 1 97 ? -13.468 4.356 1.886 1.00 68.12 97 SER A C 1
ATOM 760 O O . SER A 1 97 ? -12.410 3.774 1.632 1.00 68.12 97 SER A O 1
ATOM 762 N N . THR A 1 98 ? -13.968 5.326 1.123 1.00 58.12 98 THR A N 1
ATOM 763 C CA . THR A 1 98 ? -13.184 6.058 0.124 1.00 58.12 98 THR A CA 1
ATOM 764 C C . THR A 1 98 ? -12.062 6.809 0.830 1.00 58.12 98 THR A C 1
ATOM 766 O O . THR A 1 98 ? -12.209 7.207 1.985 1.00 58.12 98 THR A O 1
ATOM 769 N N . THR A 1 99 ? -10.924 6.948 0.169 1.00 61.06 99 THR A N 1
ATOM 770 C CA . THR A 1 99 ? -9.655 7.133 0.870 1.00 61.06 99 THR A CA 1
ATOM 771 C C . THR A 1 99 ? -8.807 8.278 0.375 1.00 61.06 99 THR A C 1
ATOM 773 O O . THR A 1 99 ? -8.952 8.777 -0.738 1.00 61.06 99 THR A O 1
ATOM 776 N N . GLU A 1 100 ? -7.914 8.655 1.284 1.00 67.88 100 GLU A N 1
ATOM 777 C CA . GLU A 1 100 ? -6.845 9.627 1.147 1.00 67.88 100 GLU A CA 1
ATOM 778 C C . GLU A 1 100 ? -5.715 9.094 0.250 1.00 67.88 100 GLU A C 1
ATOM 780 O O . GLU A 1 100 ? -5.441 7.893 0.204 1.00 67.88 100 GLU A O 1
ATOM 785 N N . ILE A 1 101 ? -5.065 10.016 -0.459 1.00 71.62 101 ILE A N 1
ATOM 786 C CA . ILE A 1 101 ? -3.903 9.771 -1.318 1.00 71.62 101 ILE A CA 1
ATOM 787 C C . ILE A 1 101 ? -2.644 9.811 -0.448 1.00 71.62 101 ILE A C 1
ATOM 789 O O . ILE A 1 101 ? -2.471 10.765 0.314 1.00 71.62 101 ILE A O 1
ATOM 793 N N . TYR A 1 102 ? -1.768 8.810 -0.567 1.00 75.25 102 TYR A N 1
ATOM 794 C CA . TYR A 1 102 ? -0.491 8.775 0.148 1.00 75.25 102 TYR A CA 1
ATOM 795 C C . TYR A 1 102 ? 0.693 8.758 -0.815 1.00 75.25 102 TYR A C 1
ATOM 797 O O . TYR A 1 102 ? 0.756 7.935 -1.726 1.00 75.25 102 TYR A O 1
ATOM 805 N N . ASP A 1 103 ? 1.668 9.623 -0.547 1.00 76.69 103 ASP A N 1
ATOM 806 C CA . ASP A 1 103 ? 2.956 9.617 -1.237 1.00 76.69 103 ASP A CA 1
ATOM 807 C C . ASP A 1 103 ? 3.876 8.526 -0.662 1.00 76.69 103 ASP A C 1
ATOM 809 O O . ASP A 1 103 ? 3.831 8.201 0.534 1.00 76.69 103 ASP A O 1
ATOM 813 N N . PHE A 1 104 ? 4.763 7.972 -1.493 1.00 70.31 104 PHE A N 1
ATOM 814 C CA . PHE A 1 104 ? 5.826 7.095 -1.000 1.00 70.31 104 PHE A CA 1
ATOM 815 C C . PHE A 1 104 ? 6.800 7.873 -0.105 1.00 70.31 104 PHE A C 1
ATOM 817 O O . PHE A 1 104 ? 7.202 8.994 -0.410 1.00 70.31 104 PHE A O 1
ATOM 824 N N . ALA A 1 105 ? 7.229 7.251 0.996 1.00 65.88 105 ALA A N 1
ATOM 825 C CA . ALA A 1 105 ? 8.262 7.822 1.858 1.00 65.88 105 ALA A CA 1
ATOM 826 C C . ALA A 1 105 ? 9.638 7.775 1.173 1.00 65.88 105 ALA A C 1
ATOM 828 O O . ALA A 1 105 ? 10.475 8.651 1.394 1.00 65.88 105 ALA A O 1
ATOM 829 N N . SER A 1 106 ? 9.861 6.761 0.334 1.00 66.94 106 SER A N 1
ATOM 830 C CA . SER A 1 106 ? 11.014 6.666 -0.554 1.00 66.94 106 SER A CA 1
ATOM 831 C C . SER A 1 106 ? 10.755 5.678 -1.689 1.00 66.94 106 SER A C 1
ATOM 833 O O . SER A 1 106 ? 10.234 4.588 -1.450 1.00 66.94 106 SER A O 1
ATOM 835 N N . ILE A 1 107 ? 11.208 6.031 -2.888 1.00 70.75 107 ILE A N 1
ATOM 836 C CA . ILE A 1 107 ? 11.492 5.095 -3.979 1.00 70.75 107 ILE A CA 1
ATOM 837 C C . ILE A 1 107 ? 13.016 5.101 -4.091 1.00 70.75 107 ILE A C 1
ATOM 839 O O . ILE A 1 107 ? 13.601 6.152 -4.348 1.00 70.75 107 ILE A O 1
ATOM 843 N N . THR A 1 108 ? 13.664 3.992 -3.741 1.00 57.72 108 THR A N 1
ATOM 844 C CA . THR A 1 108 ? 15.116 3.958 -3.477 1.00 57.72 108 THR A CA 1
ATOM 845 C C . THR A 1 108 ? 15.967 3.495 -4.649 1.00 57.72 108 THR A C 1
ATOM 847 O O . THR A 1 108 ? 17.176 3.373 -4.475 1.00 57.72 108 THR A O 1
ATOM 850 N N . ASP A 1 109 ? 15.385 3.286 -5.828 1.00 59.00 109 ASP A N 1
ATOM 851 C CA . ASP A 1 109 ? 16.155 2.862 -6.994 1.00 59.00 109 ASP A CA 1
ATOM 852 C C . ASP A 1 109 ? 16.190 3.939 -8.088 1.00 59.00 109 ASP A C 1
ATOM 854 O O . ASP A 1 109 ? 15.153 4.323 -8.638 1.00 59.00 109 ASP A O 1
ATOM 858 N N . ASP A 1 110 ? 17.404 4.396 -8.420 1.00 55.41 110 ASP A N 1
ATOM 859 C CA . ASP A 1 110 ? 17.686 5.283 -9.561 1.00 55.41 110 ASP A CA 1
ATOM 860 C C . ASP A 1 110 ? 17.256 4.628 -10.894 1.00 55.41 110 ASP A C 1
ATOM 862 O O . ASP A 1 110 ? 17.053 5.309 -11.902 1.00 55.41 110 ASP A O 1
ATOM 866 N N . ASP A 1 111 ? 17.064 3.305 -10.881 1.00 58.88 111 ASP A N 1
ATOM 867 C CA . ASP A 1 111 ? 16.699 2.460 -12.014 1.00 58.88 111 ASP A CA 1
ATOM 868 C C . ASP A 1 111 ? 15.182 2.184 -12.130 1.00 58.88 111 ASP A C 1
ATOM 870 O O . ASP A 1 111 ? 14.775 1.354 -12.947 1.00 58.88 111 ASP A O 1
ATOM 874 N N . CYS A 1 112 ? 14.335 2.858 -11.338 1.00 78.06 112 CYS A N 1
ATOM 875 C CA . CYS A 1 112 ? 12.869 2.711 -11.395 1.00 78.06 112 CYS A CA 1
ATOM 876 C C . CYS A 1 112 ? 12.222 3.457 -12.586 1.00 78.06 112 CYS A C 1
ATOM 878 O O . CYS A 1 112 ? 11.064 3.225 -12.930 1.00 78.06 112 CYS A O 1
ATOM 880 N N . SER A 1 113 ? 12.955 4.351 -13.260 1.00 77.81 113 SER A N 1
ATOM 881 C CA . SER A 1 113 ? 12.413 5.109 -14.397 1.00 77.81 113 SER A CA 1
ATOM 882 C C . SER A 1 113 ? 12.042 4.189 -15.567 1.00 77.81 113 SER A C 1
ATOM 884 O O . SER A 1 113 ? 12.864 3.401 -16.037 1.00 77.81 113 SER A O 1
ATOM 886 N N . GLY A 1 114 ? 10.804 4.300 -16.059 1.00 79.44 114 GLY A N 1
ATOM 887 C CA . GLY A 1 114 ? 10.296 3.471 -17.154 1.00 79.44 114 GLY A CA 1
ATOM 888 C C . GLY A 1 114 ? 9.889 2.045 -16.762 1.00 79.44 114 GLY A C 1
ATOM 889 O O . GLY A 1 114 ? 9.481 1.293 -17.650 1.00 79.44 114 GLY A O 1
ATOM 890 N N . LYS A 1 115 ? 9.968 1.673 -15.476 1.00 83.12 115 LYS A N 1
ATOM 891 C CA . LYS A 1 115 ? 9.569 0.356 -14.957 1.00 83.12 115 LYS A CA 1
ATOM 892 C C . LYS A 1 115 ? 8.297 0.451 -14.104 1.00 83.12 115 LYS A C 1
ATOM 894 O O . LYS A 1 115 ? 8.054 1.486 -13.485 1.00 83.12 115 LYS A O 1
ATOM 899 N N . PRO A 1 116 ? 7.473 -0.608 -14.059 1.00 85.00 116 PRO A N 1
ATOM 900 C CA . PRO A 1 116 ? 6.329 -0.673 -13.153 1.00 85.00 116 PRO A CA 1
ATOM 901 C C . PRO A 1 116 ? 6.766 -0.739 -11.679 1.00 85.00 116 PRO A C 1
ATOM 903 O O . PRO A 1 116 ? 7.849 -1.222 -11.359 1.00 85.00 116 PRO A O 1
ATOM 906 N N . ILE A 1 117 ? 5.887 -0.318 -10.763 1.00 84.19 117 ILE A N 1
ATOM 907 C CA . ILE A 1 117 ? 6.206 -0.197 -9.327 1.00 84.19 117 ILE A CA 1
ATOM 908 C C . ILE A 1 117 ? 6.608 -1.520 -8.649 1.00 84.19 117 ILE A C 1
ATOM 910 O O . ILE A 1 117 ? 7.393 -1.500 -7.706 1.00 84.19 117 ILE A O 1
ATOM 914 N N . ASN A 1 118 ? 6.120 -2.674 -9.124 1.00 84.50 118 ASN A N 1
ATOM 915 C CA . ASN A 1 118 ? 6.503 -3.993 -8.592 1.00 84.50 118 ASN A CA 1
ATOM 916 C C . ASN A 1 118 ? 7.944 -4.401 -8.965 1.00 84.50 118 ASN A C 1
ATOM 918 O O . ASN A 1 118 ? 8.483 -5.345 -8.401 1.00 84.50 118 ASN A O 1
ATOM 922 N N . GLU A 1 119 ? 8.577 -3.691 -9.900 1.00 85.19 119 GLU A N 1
ATOM 923 C CA . GLU A 1 119 ? 9.996 -3.841 -10.239 1.00 85.19 119 GLU A CA 1
ATOM 924 C C . GLU A 1 119 ? 10.879 -2.802 -9.529 1.00 85.19 119 GLU A C 1
ATOM 926 O O . GLU A 1 119 ? 12.081 -2.739 -9.789 1.00 85.19 119 GLU A O 1
ATOM 931 N N . CYS A 1 120 ? 10.298 -1.991 -8.640 1.00 85.31 120 CYS A N 1
ATOM 932 C CA . CYS A 1 120 ? 10.998 -0.950 -7.904 1.00 85.31 120 CYS A CA 1
ATOM 933 C C . CYS A 1 120 ? 11.058 -1.244 -6.402 1.00 85.31 120 CYS A C 1
ATOM 935 O O . CYS A 1 120 ? 10.123 -1.774 -5.794 1.00 85.31 120 CYS A O 1
ATOM 937 N N . ASP A 1 121 ? 12.140 -0.792 -5.772 1.00 86.88 121 ASP A N 1
ATOM 938 C CA . ASP A 1 121 ? 12.241 -0.753 -4.318 1.00 86.88 121 ASP A CA 1
ATOM 939 C C . ASP A 1 121 ? 11.535 0.495 -3.780 1.00 86.88 121 ASP A C 1
ATOM 941 O O . ASP A 1 121 ? 11.991 1.628 -3.973 1.00 86.88 121 ASP A O 1
ATOM 945 N N . PHE A 1 122 ? 10.422 0.292 -3.076 1.00 86.19 122 PHE A N 1
ATOM 946 C CA . PHE A 1 122 ? 9.635 1.358 -2.473 1.00 86.19 122 PHE A CA 1
ATOM 947 C C . PHE A 1 122 ? 9.353 1.095 -0.996 1.00 86.19 122 PHE A C 1
ATOM 949 O O . PHE A 1 122 ? 9.302 -0.034 -0.499 1.00 86.19 122 PHE A O 1
ATOM 956 N N . THR A 1 123 ? 9.146 2.183 -0.262 1.00 89.62 123 THR A N 1
ATOM 957 C CA . THR A 1 123 ? 8.582 2.159 1.084 1.00 89.62 123 THR A CA 1
ATOM 958 C C . THR A 1 123 ? 7.590 3.299 1.236 1.00 89.62 123 THR A C 1
ATOM 960 O O . THR A 1 123 ? 7.853 4.444 0.869 1.00 89.62 123 THR A O 1
ATOM 963 N N . GLY A 1 124 ? 6.439 2.991 1.819 1.00 87.44 124 GLY A N 1
ATOM 964 C CA . GLY A 1 124 ? 5.398 3.945 2.165 1.00 87.44 124 GLY A CA 1
ATOM 965 C C . GLY A 1 124 ? 4.972 3.762 3.612 1.00 87.44 124 GLY A C 1
ATOM 966 O O . GLY A 1 124 ? 4.937 2.650 4.140 1.00 87.44 124 GLY A O 1
ATOM 967 N N . THR A 1 125 ? 4.619 4.863 4.263 1.00 88.81 125 THR A N 1
ATOM 968 C CA . THR A 1 125 ? 3.981 4.848 5.581 1.00 88.81 125 THR A CA 1
ATOM 969 C C . THR A 1 125 ? 2.744 5.711 5.528 1.00 88.81 125 THR A C 1
ATOM 971 O O . THR A 1 125 ? 2.772 6.783 4.935 1.00 88.81 125 THR A O 1
ATOM 974 N N . PHE A 1 126 ? 1.686 5.278 6.193 1.00 87.31 126 PHE A N 1
ATOM 975 C CA . PHE A 1 126 ? 0.421 5.995 6.205 1.00 87.31 126 PHE A CA 1
ATOM 976 C C . PHE A 1 126 ? -0.178 5.964 7.605 1.00 87.31 126 PHE A C 1
ATOM 978 O O . PHE A 1 126 ? 0.070 5.054 8.405 1.00 87.31 126 PHE A O 1
ATOM 985 N N . ASN A 1 127 ? -0.958 6.986 7.920 1.00 88.56 127 ASN A N 1
ATOM 986 C CA . ASN A 1 127 ? -1.772 7.059 9.119 1.00 88.56 127 ASN A CA 1
ATOM 987 C C . ASN A 1 127 ? -2.923 8.029 8.874 1.00 88.56 127 ASN A C 1
ATOM 989 O O . ASN A 1 127 ? -2.827 8.891 8.007 1.00 88.56 127 ASN A O 1
ATOM 993 N N . GLY A 1 128 ? -3.990 7.877 9.643 1.00 85.19 128 GLY A N 1
ATOM 994 C CA . GLY A 1 128 ? -5.167 8.715 9.498 1.00 85.19 128 GLY A CA 1
ATOM 995 C C . GLY A 1 128 ? -6.276 8.295 10.446 1.00 85.19 128 GLY A C 1
ATOM 996 O O . GLY A 1 128 ? -6.064 7.528 11.392 1.00 85.19 128 GLY A O 1
ATOM 997 N N . THR A 1 129 ? -7.474 8.801 10.176 1.00 83.44 129 THR A N 1
ATOM 998 C CA . THR A 1 129 ? -8.709 8.396 10.851 1.00 83.44 129 THR A CA 1
ATOM 999 C C . THR A 1 129 ? -9.688 7.907 9.800 1.00 83.44 129 THR A C 1
ATOM 1001 O O . THR A 1 129 ? -9.857 8.545 8.769 1.00 83.44 129 THR A O 1
ATOM 1004 N N . ILE A 1 130 ? -10.314 6.762 10.041 1.00 80.19 130 ILE A N 1
ATOM 1005 C CA . ILE A 1 130 ? -11.309 6.207 9.130 1.00 80.19 130 ILE A CA 1
ATOM 1006 C C . ILE A 1 130 ? -12.580 7.036 9.280 1.00 80.19 130 ILE A C 1
ATOM 1008 O O . ILE A 1 130 ? -13.169 7.073 10.360 1.00 80.19 130 ILE A O 1
ATOM 1012 N N . SER A 1 131 ? -13.005 7.671 8.197 1.00 74.00 131 SER A N 1
ATOM 1013 C CA . SER A 1 131 ? -14.295 8.342 8.093 1.00 74.00 131 SER A CA 1
ATOM 1014 C C . SER A 1 131 ? -15.060 7.780 6.909 1.00 74.00 131 SER A C 1
ATOM 1016 O O . SER A 1 131 ? -14.483 7.468 5.868 1.00 74.00 131 SER A O 1
ATOM 1018 N N . PHE A 1 132 ? -16.370 7.651 7.058 1.00 71.06 132 PHE A N 1
ATOM 1019 C CA . PHE A 1 132 ? -17.244 7.309 5.947 1.00 71.06 132 PHE A CA 1
ATOM 1020 C C . PHE A 1 132 ? -18.056 8.538 5.567 1.00 71.06 132 PHE A C 1
ATOM 1022 O O . PHE A 1 132 ? -18.775 9.073 6.407 1.00 71.06 132 PHE A O 1
ATOM 1029 N N . ASP A 1 133 ? -17.978 8.957 4.305 1.00 65.38 133 ASP A N 1
ATOM 1030 C CA . ASP A 1 133 ? -18.900 9.967 3.792 1.00 65.38 133 ASP A CA 1
ATOM 1031 C C . ASP A 1 133 ? -20.325 9.408 3.862 1.00 65.38 133 ASP A C 1
ATOM 1033 O O . ASP A 1 133 ? -20.620 8.355 3.284 1.00 65.38 133 ASP A O 1
ATOM 1037 N N . GLU A 1 134 ? -21.214 10.103 4.577 1.00 55.97 134 GLU A N 1
ATOM 1038 C CA . GLU A 1 134 ? -22.613 9.686 4.749 1.00 55.97 134 GLU A CA 1
ATOM 1039 C C . GLU A 1 134 ? -23.374 9.603 3.410 1.00 55.97 134 GLU A C 1
ATOM 1041 O O . GLU A 1 134 ? -24.342 8.850 3.305 1.00 55.97 134 GLU A O 1
ATOM 1046 N N . ASP A 1 135 ? -22.877 10.288 2.372 1.00 53.25 135 ASP A N 1
ATOM 1047 C CA . ASP A 1 135 ? -23.445 10.320 1.019 1.00 53.25 135 ASP A CA 1
ATOM 1048 C C . ASP A 1 135 ? -22.805 9.326 0.031 1.00 53.25 135 ASP A C 1
ATOM 1050 O O . ASP A 1 135 ? -23.280 9.200 -1.100 1.00 53.25 135 ASP A O 1
ATOM 1054 N N . SER A 1 136 ? -21.755 8.588 0.415 1.00 43.97 136 SER A N 1
ATOM 1055 C CA . SER A 1 136 ? -21.177 7.566 -0.469 1.00 43.97 136 SER A CA 1
ATOM 1056 C C . SER A 1 136 ? -22.050 6.302 -0.454 1.00 43.97 136 SER A C 1
ATOM 1058 O O . SER A 1 136 ? -22.119 5.617 0.578 1.00 43.97 136 SER A O 1
ATOM 1060 N N . PRO A 1 137 ? -22.730 5.949 -1.567 1.00 39.47 137 PRO A N 1
ATOM 1061 C CA . PRO A 1 137 ? -23.587 4.775 -1.611 1.00 39.47 137 PRO A CA 1
ATOM 1062 C C . PRO A 1 137 ? -22.749 3.527 -1.335 1.00 39.47 137 PRO A C 1
ATOM 1064 O O . PRO A 1 137 ? -21.842 3.177 -2.089 1.00 39.47 137 PRO A O 1
ATOM 1067 N N . SER A 1 138 ? -23.076 2.837 -0.243 1.00 43.66 138 SER A N 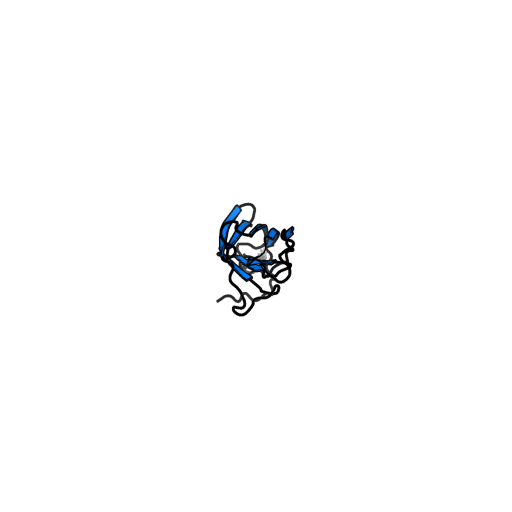1
ATOM 1068 C CA . SER A 1 138 ? -22.515 1.530 0.085 1.00 43.66 138 SER A CA 1
ATOM 1069 C C . SER A 1 138 ? -22.933 0.531 -0.995 1.00 43.66 138 SER A C 1
ATOM 1071 O O . SER A 1 138 ? -24.010 -0.060 -0.913 1.00 43.66 138 SER A O 1
ATOM 1073 N N . SER A 1 139 ? -22.111 0.373 -2.026 1.00 40.06 139 SER A N 1
ATOM 1074 C CA . SER A 1 139 ? -22.312 -0.617 -3.080 1.00 40.06 139 SER A CA 1
ATOM 1075 C C . SER A 1 139 ? -21.145 -1.594 -3.085 1.00 40.06 139 SER A C 1
ATOM 1077 O O . SER A 1 139 ? -20.221 -1.494 -3.874 1.00 40.06 139 SER A O 1
ATOM 1079 N N . PHE A 1 140 ? -21.216 -2.566 -2.180 1.00 39.59 140 PHE A N 1
ATOM 1080 C CA . PHE A 1 140 ? -20.606 -3.872 -2.400 1.00 39.59 140 PHE A CA 1
ATOM 1081 C C . PHE A 1 140 ? -21.657 -4.914 -2.009 1.00 39.59 140 PHE A C 1
ATOM 1083 O O . PHE A 1 140 ? -21.910 -5.135 -0.824 1.00 39.59 140 PHE A O 1
ATOM 1090 N N . ASN A 1 141 ? -22.341 -5.439 -3.031 1.00 33.62 141 ASN A N 1
ATOM 1091 C CA . ASN A 1 141 ? -23.065 -6.712 -2.981 1.00 33.62 141 ASN A CA 1
ATOM 1092 C C . ASN A 1 141 ? -22.093 -7.824 -3.363 1.00 33.62 141 ASN A C 1
ATOM 1094 O O . ASN A 1 141 ? -21.308 -7.581 -4.307 1.00 33.62 141 ASN A O 1
#

Foldseek 3Di:
DDDDDDPPPPPPPPPPPPVPQVQAQWKKKWKWWQDPPALQWIFIWMDINNHTPDTDIWGWDFPDPPDFWQQTWTWTDDVQWIKIDGNFWIFIGGNNAGTDIFGWPDFPDPPSHGGYPSPTTTMTIDIDGGHHDPPDPPDDD

Sequence (141 aa):
MKLFVFTTILQVLSVAGARSRPYDGKSFKGSVTTSASDPDYMDFYLAIDGRRIYKDSIKLYKSDADCTSEDCVFDSGVTNAHISFDNKQFFLYIAGSTTEIYDFASITDDDCSGKPINECDFTGTFNGTISFDEDSPSSFN